Protein AF-A0A353RH88-F1 (afdb_monomer_lite)

Sequence (62 aa):
MKAITFVLCAFFLLNADIQAQDMGTDTIQKLFLEQISLYPQEKVHVQTDKPSYISGDTIWMR

Radius of gyration: 31.48 Å; chains: 1; bounding box: 76×15×62 Å

Foldseek 3Di:
DVVVVVVVVVVVVVPVPPDDPCPPCCDVVVVVVVVCVVDPPDDDDKDWPDPDDDPPDDIDID

Secondary structure (DSSP, 8-state):
-HHHHHHHHHHHHHT------------HHHHHHHHHHHS-SS-----BS-S---TTPPPPB-

Structure (mmCIF, N/CA/C/O backbone):
data_AF-A0A353RH88-F1
#
_entry.id   AF-A0A353RH88-F1
#
loop_
_atom_site.group_PDB
_atom_site.id
_atom_site.type_symbol
_atom_site.label_atom_id
_atom_site.label_alt_id
_atom_site.label_comp_id
_atom_site.label_asym_id
_atom_site.label_entity_id
_atom_site.label_seq_id
_atom_site.pdbx_PDB_ins_code
_atom_site.Cartn_x
_atom_site.Cartn_y
_atom_site.Cartn_z
_atom_site.occupancy
_atom_site.B_iso_or_equiv
_atom_site.auth_seq_id
_atom_site.auth_comp_id
_atom_site.auth_asym_id
_atom_site.auth_atom_id
_atom_site.pdbx_PDB_model_num
ATOM 1 N N . MET A 1 1 ? -61.298 9.313 32.463 1.00 62.47 1 MET A N 1
ATOM 2 C CA . MET A 1 1 ? -59.836 9.450 32.677 1.00 62.47 1 MET A CA 1
ATOM 3 C C . MET A 1 1 ? -59.101 8.114 32.614 1.00 62.47 1 MET A C 1
ATOM 5 O O . MET A 1 1 ? -58.133 8.037 31.881 1.00 62.47 1 MET A O 1
ATOM 9 N N . LYS A 1 2 ? -59.588 7.053 33.282 1.00 75.19 2 LYS A N 1
ATOM 10 C CA . LYS A 1 2 ? -58.942 5.721 33.308 1.00 75.19 2 LYS A CA 1
ATOM 11 C C . LYS A 1 2 ? -58.771 5.048 31.934 1.00 75.19 2 LYS A C 1
ATOM 13 O O . LYS A 1 2 ? -57.768 4.393 31.701 1.00 75.19 2 LYS A O 1
ATOM 18 N N . ALA A 1 3 ? -59.736 5.226 31.027 1.00 77.38 3 ALA A N 1
ATOM 19 C CA . ALA A 1 3 ? -59.660 4.674 29.671 1.00 77.38 3 ALA A CA 1
ATOM 20 C C . ALA A 1 3 ? -58.592 5.374 28.811 1.00 77.38 3 ALA A C 1
ATOM 22 O O . ALA A 1 3 ? -57.875 4.724 28.064 1.00 77.38 3 ALA A O 1
ATOM 23 N N . ILE A 1 4 ? -58.440 6.693 28.973 1.00 84.44 4 ILE A N 1
ATOM 24 C CA . ILE A 1 4 ? -57.444 7.492 28.243 1.00 84.44 4 ILE A CA 1
ATOM 25 C C . ILE A 1 4 ? -56.028 7.136 28.705 1.00 84.44 4 ILE A C 1
ATOM 27 O O . ILE A 1 4 ? -55.144 6.957 27.874 1.00 84.44 4 ILE A O 1
ATOM 31 N N . THR A 1 5 ? -55.817 6.958 30.014 1.00 81.50 5 THR A N 1
ATOM 32 C CA . THR A 1 5 ? -54.533 6.468 30.532 1.00 81.50 5 THR A CA 1
ATOM 33 C C . THR A 1 5 ? -54.219 5.050 30.058 1.00 81.50 5 THR A C 1
ATOM 35 O O . THR A 1 5 ? -53.064 4.759 29.772 1.00 81.50 5 THR A O 1
ATOM 38 N N . PHE A 1 6 ? -55.227 4.187 29.898 1.00 84.75 6 PHE A N 1
ATOM 39 C CA . PHE A 1 6 ? -55.030 2.841 29.351 1.00 84.75 6 PHE A CA 1
ATOM 40 C C . PHE A 1 6 ? -54.562 2.863 27.890 1.00 84.75 6 PHE A C 1
ATOM 42 O O . PHE A 1 6 ? -53.640 2.138 27.524 1.00 84.75 6 PHE A O 1
ATOM 49 N N . VAL A 1 7 ? -55.161 3.730 27.069 1.00 87.38 7 VAL A N 1
ATOM 50 C CA . VAL A 1 7 ? -54.793 3.897 25.654 1.00 87.38 7 VAL A CA 1
ATOM 51 C C . VAL A 1 7 ? -53.382 4.473 25.512 1.00 87.38 7 VAL A C 1
ATOM 53 O O . VAL A 1 7 ? -52.607 3.987 24.693 1.00 87.38 7 VAL A O 1
ATOM 56 N N . LEU A 1 8 ? -53.016 5.454 26.342 1.00 80.94 8 LEU A N 1
ATOM 57 C CA . LEU A 1 8 ? -51.663 6.018 26.358 1.00 80.94 8 LEU A CA 1
ATOM 58 C C . LEU A 1 8 ? -50.607 4.980 26.762 1.00 80.94 8 LEU A C 1
ATOM 60 O O . LEU A 1 8 ? -49.573 4.891 26.105 1.00 80.94 8 LEU A O 1
ATOM 64 N N . CYS A 1 9 ? -50.879 4.153 27.777 1.00 80.12 9 CYS A N 1
ATOM 65 C CA . CYS A 1 9 ? -49.987 3.052 28.150 1.00 80.12 9 CYS A CA 1
ATOM 66 C C . CYS A 1 9 ? -4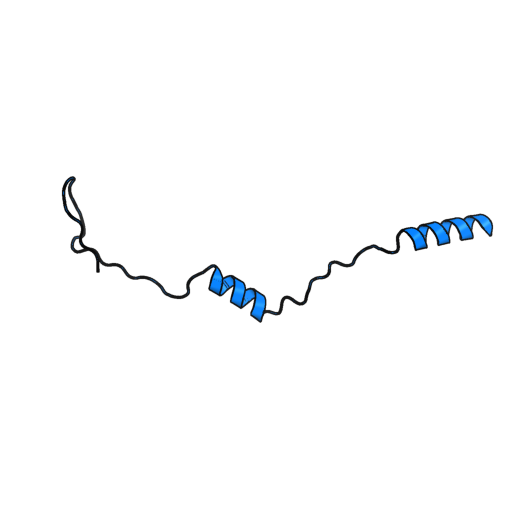9.851 2.013 27.030 1.00 80.12 9 CYS A C 1
ATOM 68 O O . CYS A 1 9 ? -48.744 1.564 26.752 1.00 80.12 9 CYS A O 1
ATOM 70 N N . ALA A 1 10 ? -50.949 1.653 26.358 1.00 82.94 10 ALA A N 1
ATOM 71 C CA . ALA A 1 10 ? -50.913 0.710 25.241 1.00 82.94 10 ALA A CA 1
ATOM 72 C C . ALA A 1 10 ? -50.080 1.245 24.065 1.00 82.94 10 ALA A C 1
ATOM 74 O O . ALA A 1 10 ? -49.281 0.512 23.491 1.00 82.94 10 ALA A O 1
ATOM 75 N N . PHE A 1 11 ? -50.206 2.536 23.749 1.00 80.50 11 PHE A N 1
ATOM 76 C CA . PHE A 1 11 ? -49.405 3.176 22.707 1.00 80.50 11 PHE A CA 1
ATOM 77 C C . PHE A 1 11 ? -47.909 3.199 23.061 1.00 80.50 11 PHE A C 1
ATOM 79 O O . PHE A 1 11 ? -47.069 2.971 22.196 1.00 80.50 11 PHE A O 1
ATOM 86 N N . PHE A 1 12 ? -47.567 3.411 24.334 1.00 73.12 12 PHE A N 1
ATOM 87 C CA .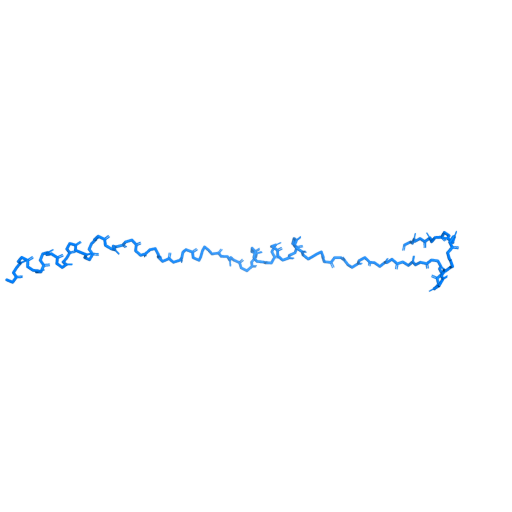 PHE A 1 12 ? -46.178 3.394 24.802 1.00 73.12 12 PHE A CA 1
ATOM 88 C C . PHE A 1 12 ? -45.550 1.991 24.734 1.00 73.12 12 PHE A C 1
ATOM 90 O O . PHE A 1 12 ? -44.393 1.855 24.353 1.00 73.12 12 PHE A O 1
ATOM 97 N N . LEU A 1 13 ? -46.324 0.946 25.047 1.00 73.06 13 LEU A N 1
ATOM 98 C CA . LEU A 1 13 ? -45.877 -0.452 24.984 1.00 73.06 13 LEU A CA 1
ATOM 99 C C . LEU A 1 13 ? -45.690 -0.953 23.545 1.00 73.06 13 LEU A C 1
ATOM 101 O O . LEU A 1 13 ? -44.806 -1.763 23.295 1.00 73.06 13 LEU A O 1
ATOM 105 N N . LEU A 1 14 ? -46.491 -0.458 22.597 1.00 71.81 14 LEU A N 1
ATOM 106 C CA . LEU A 1 14 ? -46.385 -0.818 21.177 1.00 71.81 14 LEU A CA 1
ATOM 107 C C . LEU A 1 14 ? -45.177 -0.185 20.467 1.00 71.81 14 LEU A C 1
ATOM 109 O O . LEU A 1 14 ? -44.790 -0.657 19.406 1.00 71.81 14 LEU A O 1
ATOM 113 N N . ASN A 1 15 ? -44.583 0.868 21.035 1.00 66.69 15 ASN A N 1
ATOM 114 C CA . ASN A 1 15 ? -43.388 1.533 20.501 1.00 66.69 15 ASN A CA 1
ATOM 115 C C . ASN A 1 15 ? -42.116 1.179 21.298 1.00 66.69 15 ASN A C 1
ATOM 117 O O . ASN A 1 15 ? -41.122 1.897 21.218 1.00 66.69 15 ASN A O 1
ATOM 121 N N . ALA A 1 16 ? -42.142 0.105 22.096 1.00 64.31 16 ALA A N 1
ATOM 122 C CA . ALA A 1 16 ? -41.031 -0.268 22.974 1.00 64.31 16 ALA A CA 1
ATOM 123 C C . ALA A 1 16 ? -39.772 -0.744 22.220 1.00 64.31 16 ALA A C 1
ATOM 125 O O . ALA A 1 16 ? -38.690 -0.764 22.802 1.00 64.31 16 ALA A O 1
ATOM 126 N N . ASP A 1 17 ? -39.883 -1.048 20.926 1.00 62.56 17 ASP A N 1
ATOM 127 C CA . ASP A 1 17 ? -38.774 -1.534 20.102 1.00 62.56 17 ASP A CA 1
ATOM 128 C C . ASP A 1 17 ? -38.028 -0.396 19.385 1.00 62.56 17 ASP A C 1
ATOM 130 O O . ASP A 1 17 ? -37.699 -0.484 18.200 1.00 62.56 17 ASP A O 1
ATOM 134 N N . ILE A 1 18 ? -37.726 0.697 20.093 1.00 64.00 18 ILE A N 1
ATOM 135 C CA . ILE A 1 18 ? -36.676 1.614 19.635 1.00 64.00 18 ILE A CA 1
ATOM 136 C C . ILE A 1 18 ? -35.354 0.896 19.898 1.00 64.00 18 ILE A C 1
ATOM 138 O O . ILE A 1 18 ? -34.782 0.993 20.983 1.00 64.00 18 ILE A O 1
ATOM 142 N N . GLN A 1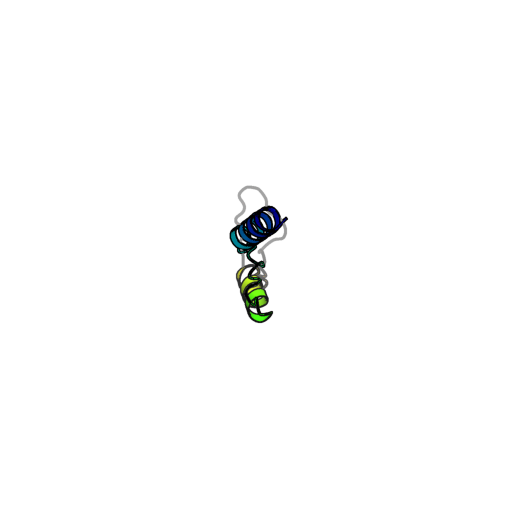 19 ? -34.897 0.122 18.912 1.00 63.94 19 GLN A N 1
ATOM 143 C CA . GLN A 1 19 ? -33.569 -0.473 18.935 1.00 63.94 19 GLN A CA 1
ATOM 144 C C . GLN A 1 19 ? -32.538 0.640 19.150 1.00 63.94 19 GLN A C 1
ATOM 146 O O . GLN A 1 19 ? -32.319 1.490 18.284 1.00 63.94 19 GLN A O 1
ATOM 151 N N . ALA A 1 20 ? -31.902 0.631 20.322 1.00 62.84 20 ALA A N 1
ATOM 152 C CA . ALA A 1 20 ? -30.627 1.299 20.499 1.00 62.84 20 ALA A CA 1
ATOM 153 C C . ALA A 1 20 ? -29.682 0.742 19.432 1.00 62.84 20 ALA A C 1
ATOM 155 O O . ALA A 1 20 ? -29.653 -0.472 19.225 1.00 62.84 20 ALA A O 1
ATOM 156 N N . GLN A 1 21 ? -28.958 1.621 18.734 1.00 62.56 21 GLN A N 1
ATOM 157 C CA . GLN A 1 21 ? -27.920 1.187 17.807 1.00 62.56 21 GLN A CA 1
ATOM 158 C C . GLN A 1 21 ? -27.006 0.232 18.572 1.00 62.56 21 GLN A C 1
ATOM 160 O O . GLN A 1 21 ? -26.352 0.646 19.532 1.00 62.56 21 GLN A O 1
ATOM 165 N N . ASP A 1 22 ? -27.010 -1.040 18.172 1.00 62.16 22 ASP A N 1
ATOM 166 C CA . ASP A 1 22 ? -26.009 -2.006 18.592 1.00 62.16 22 ASP A CA 1
ATOM 167 C C . ASP A 1 22 ? -24.713 -1.548 17.934 1.00 62.16 22 ASP A C 1
ATOM 169 O O . ASP A 1 22 ? -24.348 -1.949 16.828 1.00 62.16 22 ASP A O 1
ATOM 173 N N . MET A 1 23 ? -24.067 -0.583 18.584 1.00 60.22 23 MET A N 1
ATOM 174 C CA . MET A 1 23 ? -22.680 -0.247 18.350 1.00 60.22 23 MET A CA 1
ATOM 175 C C . MET A 1 23 ? -21.915 -1.434 18.920 1.00 60.22 23 MET A C 1
ATOM 177 O O . MET A 1 23 ? -21.359 -1.366 20.019 1.00 60.22 23 MET A O 1
ATOM 181 N N . GLY A 1 24 ? -22.014 -2.561 18.201 1.00 64.19 24 GLY A N 1
ATOM 182 C CA . GLY A 1 24 ? -21.320 -3.791 18.508 1.00 64.19 24 GLY A CA 1
ATOM 183 C C . GLY A 1 24 ? -19.898 -3.394 18.823 1.00 64.19 24 GLY A C 1
ATOM 184 O O . GLY A 1 24 ? -19.366 -2.500 18.168 1.00 64.19 24 GLY A O 1
ATOM 185 N N . THR A 1 25 ? -19.347 -3.948 19.900 1.00 65.06 25 THR A N 1
ATOM 186 C CA . THR A 1 25 ? -18.071 -3.512 20.461 1.00 65.06 25 THR A CA 1
ATOM 187 C C . THR A 1 25 ? -16.978 -3.670 19.410 1.00 65.06 25 THR A C 1
ATOM 189 O O . THR A 1 25 ? -16.299 -4.698 19.350 1.00 65.06 25 THR A O 1
ATOM 192 N N . ASP A 1 26 ? -16.826 -2.668 18.554 1.00 66.81 26 ASP A N 1
ATOM 193 C CA . ASP A 1 26 ? -15.773 -2.568 17.573 1.00 66.81 26 ASP A CA 1
ATOM 194 C C . ASP A 1 26 ? -14.560 -2.196 18.398 1.00 66.81 26 ASP A C 1
ATOM 196 O O . ASP A 1 26 ? -14.221 -1.035 18.629 1.00 66.81 26 ASP A O 1
ATOM 200 N N . THR A 1 27 ? -13.963 -3.232 18.977 1.00 81.25 27 THR A N 1
ATOM 201 C CA . THR A 1 27 ? -12.703 -3.114 19.675 1.00 81.25 27 THR A CA 1
ATOM 202 C C . THR A 1 27 ? -11.733 -2.442 18.722 1.00 81.25 27 THR A C 1
ATOM 204 O O . THR A 1 27 ? -11.706 -2.743 17.529 1.00 81.25 27 THR A O 1
ATOM 207 N N . ILE A 1 28 ? -10.906 -1.539 19.249 1.00 83.75 28 ILE A N 1
ATOM 208 C CA . ILE A 1 28 ? -9.861 -0.862 18.469 1.00 83.75 28 ILE A CA 1
ATOM 209 C C . ILE A 1 28 ? -9.072 -1.882 17.626 1.00 83.75 28 ILE A C 1
ATOM 211 O O . ILE A 1 28 ? -8.750 -1.619 16.475 1.00 83.75 28 ILE A O 1
ATOM 215 N N . GLN A 1 29 ? -8.872 -3.096 18.148 1.00 86.06 29 GLN A N 1
ATOM 216 C CA . GLN A 1 29 ? -8.297 -4.225 17.420 1.00 86.06 29 GLN A CA 1
ATOM 217 C C . GLN A 1 29 ? -8.996 -4.548 16.087 1.00 86.06 29 GLN A C 1
ATOM 219 O O . GLN A 1 29 ? -8.311 -4.739 15.087 1.00 86.06 29 GLN A O 1
ATOM 224 N N . LYS A 1 30 ? -10.330 -4.613 16.047 1.00 88.62 30 LYS A N 1
ATOM 225 C CA . LYS A 1 30 ? -11.096 -4.905 14.828 1.00 88.62 30 LYS A CA 1
ATOM 226 C C . LYS A 1 30 ? -10.920 -3.801 13.785 1.00 88.62 30 LYS A C 1
ATOM 228 O O . LYS A 1 30 ? -10.648 -4.111 12.631 1.00 88.62 30 LYS A O 1
ATOM 233 N N . LEU A 1 31 ? -10.979 -2.538 14.212 1.00 87.94 31 LEU A N 1
ATOM 234 C CA . LEU A 1 31 ? -10.753 -1.381 13.338 1.00 87.94 31 LEU A CA 1
ATOM 235 C C . LEU A 1 31 ? -9.329 -1.383 12.760 1.00 87.94 31 LEU A C 1
ATOM 237 O O . LEU A 1 31 ? -9.133 -1.156 11.570 1.00 87.94 31 LEU A O 1
ATOM 241 N N . PHE A 1 32 ? -8.326 -1.710 13.581 1.00 88.88 32 PHE A N 1
ATOM 242 C CA . PHE A 1 32 ? -6.945 -1.853 13.116 1.00 88.88 32 PHE A CA 1
ATOM 243 C C . PHE A 1 32 ? -6.773 -3.017 12.135 1.00 88.88 32 PHE A C 1
ATOM 245 O O . PHE A 1 32 ? -6.066 -2.866 11.142 1.00 88.88 32 PHE A O 1
ATOM 252 N N . LEU A 1 33 ? -7.413 -4.163 12.381 1.00 89.56 33 LEU A N 1
ATOM 253 C CA . LEU A 1 33 ? -7.360 -5.313 11.473 1.00 89.56 33 LEU A CA 1
ATOM 254 C C . LEU A 1 33 ? -7.995 -4.992 10.119 1.00 89.56 33 LEU A C 1
ATOM 256 O O . LEU A 1 33 ? -7.418 -5.318 9.082 1.00 89.56 33 LEU A O 1
ATOM 260 N N . GLU A 1 34 ? -9.139 -4.313 10.121 1.00 90.50 34 GLU A N 1
ATOM 261 C CA . GLU A 1 34 ? -9.781 -3.833 8.900 1.00 90.50 34 GLU A CA 1
ATOM 262 C C . GLU A 1 34 ? -8.857 -2.875 8.142 1.00 90.50 34 GLU A C 1
ATOM 264 O O . GLU A 1 34 ? -8.600 -3.059 6.952 1.00 90.50 34 GLU A O 1
ATOM 269 N N . GLN A 1 35 ? -8.256 -1.914 8.839 1.00 90.50 35 GLN A N 1
ATOM 270 C CA . GLN A 1 35 ? -7.367 -0.945 8.213 1.00 90.50 35 GLN A CA 1
ATOM 271 C C . GLN A 1 35 ? -6.097 -1.592 7.636 1.00 90.50 35 GLN A C 1
ATOM 273 O O . GLN A 1 35 ? -5.690 -1.243 6.532 1.00 90.50 35 GLN A O 1
ATOM 278 N N . ILE A 1 36 ? -5.494 -2.565 8.322 1.00 90.00 36 ILE A N 1
ATOM 279 C CA . ILE A 1 36 ? -4.338 -3.322 7.807 1.00 90.00 36 ILE A CA 1
ATOM 280 C C . ILE A 1 36 ? -4.727 -4.161 6.581 1.00 90.00 36 ILE A C 1
ATOM 282 O O . ILE A 1 36 ? -3.915 -4.325 5.673 1.00 90.00 36 ILE A O 1
ATOM 286 N N . SER A 1 37 ? -5.963 -4.667 6.525 1.00 87.88 37 SER A N 1
ATOM 287 C CA . SER A 1 37 ? -6.452 -5.418 5.362 1.00 87.88 37 SER A CA 1
ATOM 288 C C . SER A 1 37 ? -6.665 -4.538 4.126 1.00 87.88 37 SER A C 1
ATOM 290 O O . SER A 1 37 ? -6.422 -4.984 3.007 1.00 87.88 37 SER A O 1
ATOM 292 N N . LEU A 1 38 ? -7.086 -3.284 4.324 1.00 90.12 38 LEU A N 1
ATOM 293 C CA . LEU A 1 38 ? -7.359 -2.329 3.247 1.00 90.12 38 LEU A CA 1
ATOM 294 C C . LEU A 1 38 ? -6.100 -1.599 2.771 1.00 90.12 38 LEU A C 1
ATOM 296 O O . LEU A 1 38 ? -5.990 -1.263 1.592 1.00 90.12 38 LEU A O 1
ATOM 300 N N . TYR A 1 39 ? -5.155 -1.350 3.678 1.00 87.31 39 TYR A N 1
ATOM 301 C CA . TYR A 1 39 ? -3.936 -0.597 3.407 1.00 87.31 39 TYR A CA 1
ATOM 302 C C . TYR A 1 39 ? -2.709 -1.477 3.672 1.00 87.31 39 TYR A C 1
ATOM 304 O O . TYR A 1 39 ? -2.303 -1.631 4.831 1.00 87.31 39 TYR A O 1
ATOM 312 N N . PRO A 1 40 ? -2.093 -2.035 2.611 1.00 80.62 40 PRO A N 1
ATOM 313 C CA . PRO A 1 40 ? -0.877 -2.823 2.736 1.00 80.62 40 PRO A CA 1
ATOM 314 C C . PRO A 1 40 ? 0.210 -2.007 3.435 1.00 80.62 40 PRO A C 1
ATOM 316 O O . PRO A 1 40 ? 0.498 -0.873 3.054 1.00 80.62 40 PRO A O 1
ATOM 319 N N . GLN A 1 41 ? 0.812 -2.591 4.467 1.00 82.56 41 GLN A N 1
ATOM 320 C CA . GLN A 1 41 ? 1.850 -1.932 5.266 1.00 82.56 41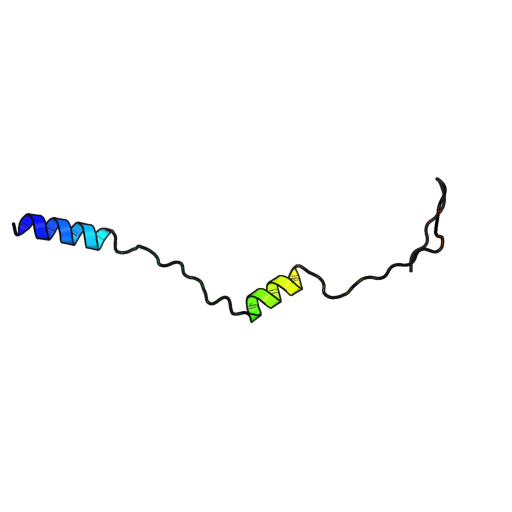 GLN A CA 1
ATOM 321 C C . GLN A 1 41 ? 3.190 -1.851 4.518 1.00 82.56 41 GLN A C 1
ATOM 323 O O . GLN A 1 41 ? 4.029 -1.002 4.814 1.00 82.56 41 GLN A O 1
ATOM 328 N N . GLU A 1 42 ? 3.404 -2.738 3.545 1.00 82.62 42 GLU A N 1
ATOM 329 C CA . GLU A 1 42 ? 4.660 -2.829 2.812 1.00 82.62 42 GLU A CA 1
ATOM 330 C C . GLU A 1 42 ? 4.668 -1.888 1.607 1.00 82.62 42 GLU A C 1
ATOM 332 O O . GLU A 1 42 ? 3.824 -1.958 0.711 1.00 82.62 42 GLU A O 1
ATOM 337 N N . LYS A 1 43 ? 5.667 -1.003 1.573 1.00 82.75 43 LYS A N 1
ATOM 338 C CA . LYS A 1 43 ? 5.904 -0.120 0.435 1.00 82.75 43 LYS A CA 1
ATOM 339 C C . LYS A 1 43 ? 6.708 -0.862 -0.628 1.00 82.75 43 LYS A C 1
ATOM 341 O O . LYS A 1 43 ? 7.876 -1.180 -0.414 1.00 82.75 43 LYS A O 1
ATOM 346 N N . VAL A 1 44 ? 6.102 -1.087 -1.791 1.00 83.38 44 VAL A N 1
ATOM 347 C CA . VAL A 1 44 ? 6.810 -1.649 -2.946 1.00 83.38 44 VAL A CA 1
ATOM 348 C C . VAL A 1 44 ? 7.658 -0.553 -3.588 1.00 83.38 44 VAL A C 1
ATOM 350 O O . VAL A 1 44 ? 7.143 0.464 -4.055 1.00 83.38 44 VAL A O 1
ATOM 353 N N . HIS A 1 45 ? 8.971 -0.761 -3.598 1.00 85.81 45 HIS A N 1
ATOM 354 C CA . HIS A 1 45 ? 9.924 0.094 -4.294 1.00 85.81 45 HIS A CA 1
ATOM 355 C C . HIS A 1 45 ? 10.320 -0.588 -5.600 1.00 85.81 45 HIS A C 1
ATOM 357 O O . HIS A 1 45 ? 11.026 -1.588 -5.567 1.00 85.81 45 HIS A O 1
ATOM 363 N N . VAL A 1 46 ? 9.851 -0.051 -6.727 1.00 90.12 46 VAL A N 1
ATOM 364 C CA . VAL A 1 46 ? 10.227 -0.528 -8.065 1.00 90.12 46 VAL A CA 1
ATOM 365 C C . VAL A 1 46 ? 11.192 0.465 -8.683 1.00 90.12 46 VAL A C 1
ATOM 367 O O . VAL A 1 46 ? 10.949 1.675 -8.643 1.00 90.12 46 VAL A O 1
ATOM 370 N N . GLN A 1 47 ? 12.267 -0.043 -9.274 1.00 94.25 47 GLN A N 1
ATOM 371 C CA . GLN A 1 47 ? 13.208 0.763 -10.035 1.00 94.25 47 GLN A CA 1
ATOM 372 C C . GLN A 1 47 ? 13.192 0.352 -11.507 1.00 94.25 47 GLN A C 1
ATOM 374 O O . GLN A 1 47 ? 13.232 -0.833 -11.842 1.00 94.25 47 GLN A O 1
ATOM 379 N N . THR A 1 48 ? 13.158 1.348 -12.391 1.00 95.19 48 THR A N 1
ATOM 380 C CA . THR A 1 48 ? 13.322 1.150 -13.834 1.00 95.19 48 THR A CA 1
ATOM 381 C C . THR A 1 48 ? 14.793 1.236 -14.235 1.00 95.19 48 THR A C 1
ATOM 383 O O . THR A 1 48 ? 15.606 1.858 -13.546 1.00 95.19 48 THR A O 1
ATOM 386 N N . ASP A 1 49 ? 15.152 0.638 -15.369 1.00 94.94 49 ASP A N 1
ATOM 387 C CA . ASP A 1 49 ? 16.526 0.671 -15.879 1.00 94.94 49 ASP A CA 1
ATOM 388 C C . ASP A 1 49 ? 16.958 2.066 -16.361 1.00 94.94 49 ASP A C 1
ATOM 390 O O . ASP A 1 49 ? 18.126 2.432 -16.220 1.00 94.94 49 ASP A O 1
ATOM 394 N N . LYS A 1 50 ? 16.021 2.862 -16.893 1.00 93.94 50 LYS A N 1
ATOM 395 C CA . LYS A 1 50 ? 16.261 4.210 -17.434 1.00 93.94 50 LYS A CA 1
ATOM 396 C C . LYS A 1 50 ?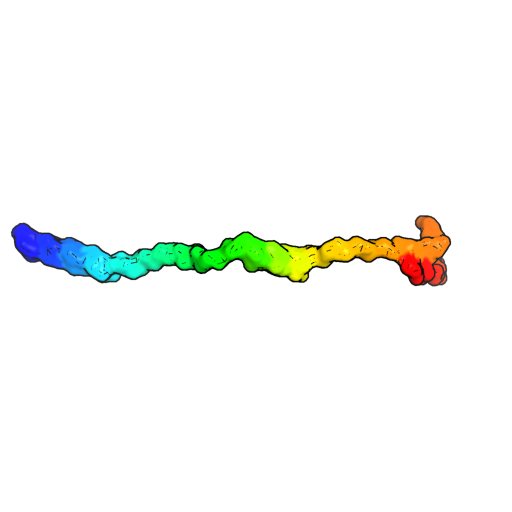 15.242 5.256 -16.949 1.00 93.94 50 LYS A C 1
ATOM 398 O O . LYS A 1 50 ? 14.116 4.896 -16.587 1.00 93.94 50 LYS A O 1
ATOM 403 N N . PRO A 1 51 ? 15.623 6.554 -16.958 1.00 92.25 51 PRO A N 1
ATOM 404 C CA . PRO A 1 51 ? 14.759 7.666 -16.549 1.00 92.25 51 PRO A CA 1
ATOM 405 C C . PRO A 1 51 ? 13.769 8.129 -17.633 1.00 92.25 51 PRO A C 1
ATOM 407 O O . PRO A 1 51 ? 12.791 8.797 -17.310 1.00 92.25 51 PRO A O 1
ATOM 410 N N . SER A 1 52 ? 14.006 7.811 -18.908 1.00 93.88 52 SER A N 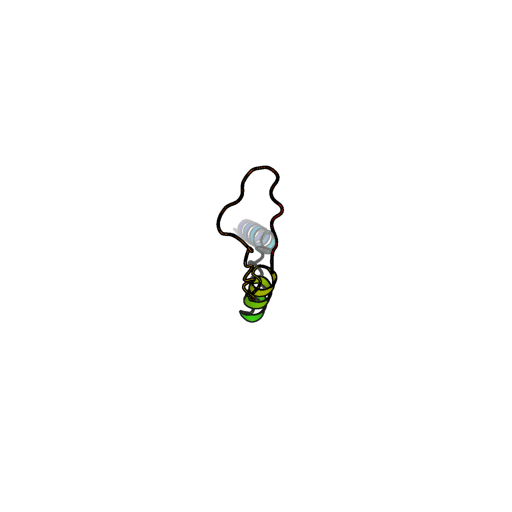1
ATOM 411 C CA . SER A 1 52 ? 13.112 8.147 -20.022 1.00 93.88 52 SER A CA 1
ATOM 412 C C . SER A 1 52 ? 13.159 7.079 -21.114 1.00 93.88 52 SER A C 1
ATOM 414 O O . SER A 1 52 ? 14.160 6.377 -21.265 1.00 93.88 52 SER A O 1
ATOM 416 N N . TYR A 1 53 ? 12.058 6.969 -21.862 1.00 96.38 53 TYR A N 1
ATOM 417 C CA . TYR A 1 53 ? 11.866 5.990 -22.933 1.00 96.38 53 TYR A CA 1
ATOM 418 C C . TYR A 1 53 ? 11.231 6.655 -24.150 1.00 96.38 53 TYR A C 1
ATOM 420 O O . TYR A 1 53 ? 10.481 7.627 -24.019 1.00 96.38 53 TYR A O 1
ATOM 428 N N . ILE A 1 54 ? 11.519 6.110 -25.326 1.00 96.44 54 ILE A N 1
ATOM 429 C CA . ILE A 1 54 ? 10.902 6.475 -26.601 1.00 96.44 54 ILE A CA 1
ATOM 430 C C . ILE A 1 54 ? 9.926 5.359 -27.006 1.00 96.44 54 ILE A C 1
ATOM 432 O O . ILE A 1 54 ? 10.033 4.213 -26.566 1.00 96.44 54 ILE A O 1
ATOM 436 N N . SER A 1 55 ? 8.935 5.683 -27.836 1.00 96.06 55 SER A N 1
ATOM 437 C CA . SER A 1 55 ? 7.996 4.703 -28.383 1.00 96.06 55 SER A CA 1
ATOM 438 C C . SER A 1 55 ? 8.725 3.532 -29.052 1.00 96.06 55 SER A C 1
ATOM 440 O O . SER A 1 55 ? 9.491 3.735 -29.991 1.00 96.06 55 SER A O 1
ATOM 442 N N . GLY A 1 56 ? 8.445 2.310 -28.591 1.00 95.62 56 GLY A N 1
ATOM 443 C CA . GLY A 1 56 ? 9.087 1.077 -29.066 1.00 95.62 56 GLY A CA 1
ATOM 444 C C . GLY A 1 56 ? 10.181 0.535 -28.140 1.00 95.62 56 GLY A C 1
ATOM 445 O O . GLY A 1 56 ? 10.607 -0.605 -28.325 1.00 95.62 56 GLY A O 1
ATOM 446 N N . ASP A 1 57 ? 10.596 1.294 -27.123 1.00 96.00 57 ASP A N 1
ATOM 447 C CA . ASP A 1 57 ? 11.561 0.818 -26.133 1.00 96.00 57 ASP A CA 1
ATOM 448 C C . ASP A 1 57 ? 10.959 -0.243 -25.197 1.00 96.00 57 ASP A C 1
ATOM 450 O O . ASP A 1 57 ? 9.788 -0.193 -24.817 1.00 96.00 57 ASP A O 1
ATOM 454 N N . THR A 1 58 ? 11.794 -1.194 -24.772 1.00 94.94 58 THR A N 1
ATOM 455 C CA . THR A 1 58 ? 11.452 -2.161 -23.717 1.00 94.94 58 THR A CA 1
ATOM 456 C C . THR A 1 58 ? 11.863 -1.613 -22.352 1.00 94.94 58 THR A C 1
ATOM 458 O O . THR A 1 58 ? 13.017 -1.223 -22.172 1.00 94.94 58 THR A O 1
ATOM 461 N N . ILE A 1 59 ? 10.926 -1.610 -21.401 1.00 95.06 59 ILE A N 1
ATOM 462 C CA . ILE A 1 59 ? 11.134 -1.143 -20.024 1.00 95.06 59 ILE A CA 1
ATOM 463 C C . ILE A 1 59 ? 11.463 -2.344 -19.137 1.00 95.06 59 ILE A C 1
ATOM 465 O O . ILE A 1 59 ? 10.677 -3.292 -19.073 1.00 95.06 59 ILE A O 1
ATOM 469 N N . TRP A 1 60 ? 12.589 -2.293 -18.425 1.00 94.31 60 TRP A N 1
ATOM 470 C CA . TRP A 1 60 ? 12.971 -3.309 -17.447 1.00 94.31 60 TRP A CA 1
ATOM 471 C C . TRP A 1 60 ? 12.733 -2.794 -16.027 1.00 94.31 60 TRP A C 1
ATOM 473 O O . TRP A 1 60 ? 13.022 -1.641 -15.709 1.00 94.31 60 TRP A O 1
ATOM 483 N N . MET A 1 61 ? 12.201 -3.661 -15.165 1.00 92.25 61 MET A N 1
ATOM 484 C CA . MET A 1 61 ? 11.862 -3.340 -13.775 1.00 92.25 61 MET A CA 1
ATOM 485 C C . MET A 1 61 ? 12.520 -4.340 -12.821 1.00 92.25 61 MET A C 1
ATOM 487 O O . MET A 1 61 ? 12.594 -5.532 -13.134 1.00 92.25 61 MET A O 1
ATOM 491 N N . ARG A 1 62 ? 12.993 -3.853 -11.670 1.00 82.44 62 ARG A N 1
ATOM 492 C CA . ARG A 1 62 ? 13.492 -4.649 -10.541 1.00 82.44 62 ARG A CA 1
ATOM 493 C C . ARG A 1 62 ? 12.843 -4.190 -9.242 1.00 82.44 62 ARG A C 1
ATOM 495 O O . ARG A 1 62 ? 12.625 -2.963 -9.101 1.00 82.44 62 ARG A O 1
#

pLDDT: mean 82.18, std 11.27, range [60.22, 96.44]